Protein AF-A0A820Q5F0-F1 (afdb_monomer_lite)

Secondary structure (DSSP, 8-state):
-HHHHHHHHHHTTSSS-SS----SPPSS-GGGSPPEEEE--BHHHHHHHHHHHHTT--EEEE-SSSSSBTT--EEEETTEEEESS--------

Organism: NCBI:txid433720

InterPro domains:
  IPR002937 Amine oxidase [PF01593] (43-91)
  IPR007526 SWIRM domain [PS50934] (1-26)
  IPR036188 FAD/NAD(P)-binding domain superfamily [G3DSA:3.50.50.60] (8-92)
  IPR036188 FAD/NAD(P)-binding domain superfamily [SSF51905] (31-92)
  IPR050281 Flavin monoamine oxidase and related enzymes [PTHR10742] (33-92)

pLDDT: mean 91.43, std 9.42, range [49.5, 98.56]

Radius of gyration: 16.61 Å; chains: 1; bounding box: 40×27×44 Å

Foldseek 3Di:
DVVVVVCVCLLVVVPPFDDDDDPDAAADDLVPADEEEFEAQAPVRVRVCVSCVSNNHHYDYHHPDPDHHVQFAWDDDPNDIDTPGDDDDDDPD

Sequence (93 aa):
LARKIVLYLERYGFINFGVFKRITNPLGNKKDQPRVIIIGAGIAGIIAARQLQYFGFETIVLEGRNRVGGRIATFRKNGYTADLGAMVVTGLG

Structure (mmCIF, N/CA/C/O backbone):
data_AF-A0A820Q5F0-F1
#
_entry.id   AF-A0A820Q5F0-F1
#
loop_
_atom_site.group_PDB
_atom_site.id
_atom_site.type_symbol
_atom_site.label_atom_id
_atom_site.label_alt_id
_atom_site.label_comp_id
_atom_site.label_asym_id
_atom_site.label_entity_id
_atom_site.label_seq_id
_atom_site.pdbx_PDB_ins_code
_atom_site.Cartn_x
_atom_site.Cartn_y
_atom_site.Cartn_z
_atom_site.occupancy
_atom_site.B_iso_or_equiv
_atom_site.auth_seq_id
_atom_site.auth_comp_id
_atom_site.auth_asym_id
_atom_site.auth_atom_id
_atom_site.pdbx_PDB_model_num
ATOM 1 N N . LEU A 1 1 ? -7.889 8.426 27.540 1.00 83.75 1 LEU A N 1
ATOM 2 C CA . LEU A 1 1 ? -7.249 9.393 26.616 1.00 83.75 1 LEU A CA 1
ATOM 3 C C . LEU A 1 1 ? -6.303 8.703 25.624 1.00 83.75 1 LEU A C 1
ATOM 5 O O . LEU A 1 1 ? -6.588 8.745 24.435 1.00 83.75 1 LEU A O 1
ATOM 9 N N . ALA A 1 2 ? -5.275 7.978 26.092 1.00 92.50 2 ALA A N 1
ATOM 10 C CA . ALA A 1 2 ? -4.268 7.306 25.250 1.00 92.50 2 ALA A CA 1
ATOM 11 C C . ALA A 1 2 ? -4.836 6.438 24.107 1.00 92.50 2 ALA A C 1
ATOM 13 O O . ALA A 1 2 ? -4.438 6.594 22.959 1.00 92.50 2 ALA A O 1
ATOM 14 N N . ARG A 1 3 ? -5.841 5.592 24.381 1.00 90.81 3 ARG A N 1
ATOM 15 C CA . ARG A 1 3 ? -6.476 4.745 23.351 1.00 90.81 3 ARG A CA 1
ATOM 16 C C . ARG A 1 3 ? -7.048 5.542 22.170 1.00 90.81 3 ARG A C 1
ATOM 18 O O . ARG A 1 3 ? -6.944 5.093 21.038 1.00 90.81 3 ARG A O 1
ATOM 25 N N . LYS A 1 4 ? -7.643 6.716 22.414 1.00 92.50 4 LYS A N 1
ATOM 26 C CA . LYS A 1 4 ? -8.200 7.557 21.338 1.00 92.50 4 LYS A CA 1
A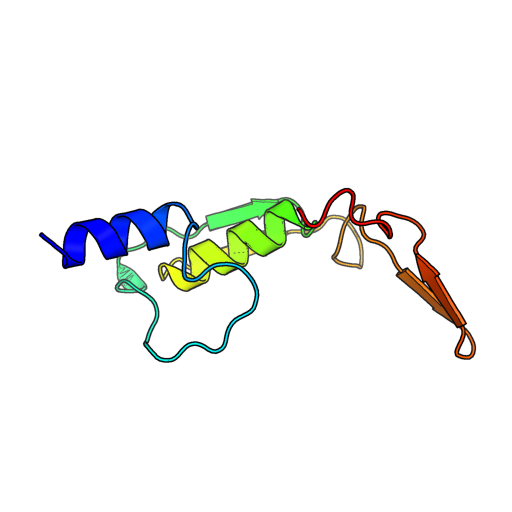TOM 27 C C . LYS A 1 4 ? -7.093 8.126 20.447 1.00 92.50 4 LYS A C 1
ATOM 29 O O . LYS A 1 4 ? -7.273 8.184 19.239 1.00 92.50 4 LYS A O 1
ATOM 34 N N . ILE A 1 5 ? -5.955 8.490 21.041 1.00 96.19 5 ILE A N 1
ATOM 35 C CA . ILE A 1 5 ? -4.780 8.983 20.313 1.00 96.19 5 ILE A CA 1
ATOM 36 C C . ILE A 1 5 ? -4.200 7.870 19.440 1.00 96.19 5 ILE A C 1
ATOM 38 O O . ILE A 1 5 ? -3.987 8.088 18.256 1.00 96.19 5 ILE A O 1
ATOM 42 N N . VAL A 1 6 ? -4.017 6.664 19.987 1.00 92.19 6 VAL A N 1
ATOM 43 C CA . VAL A 1 6 ? -3.518 5.515 19.212 1.00 92.19 6 VAL A CA 1
ATOM 44 C C . VAL A 1 6 ? -4.434 5.223 18.024 1.00 92.19 6 VAL A C 1
ATOM 46 O O . VAL A 1 6 ? -3.959 5.173 16.896 1.00 92.19 6 VAL A O 1
ATOM 49 N N . LEU A 1 7 ? -5.750 5.143 18.248 1.00 90.81 7 LEU A N 1
ATOM 50 C CA . LEU A 1 7 ? -6.716 4.913 17.169 1.00 90.81 7 LEU A CA 1
ATOM 51 C C . LEU A 1 7 ? -6.687 6.016 16.102 1.00 90.81 7 LEU A C 1
ATOM 53 O O . LEU A 1 7 ? -6.869 5.725 14.924 1.00 90.81 7 LEU A O 1
ATOM 57 N N . TYR A 1 8 ? -6.460 7.272 16.498 1.00 94.50 8 TYR A N 1
ATOM 58 C CA . TYR A 1 8 ? -6.285 8.383 15.565 1.00 94.50 8 TYR A CA 1
ATOM 59 C C . TYR A 1 8 ? -5.012 8.204 14.724 1.00 94.50 8 TYR A C 1
ATOM 61 O O . TYR A 1 8 ? -5.078 8.238 13.497 1.00 94.50 8 TYR A O 1
ATOM 69 N N . LEU A 1 9 ? -3.869 7.954 15.369 1.00 95.56 9 LEU A N 1
ATOM 70 C CA . LEU A 1 9 ? -2.587 7.778 14.684 1.00 95.56 9 LEU A CA 1
ATOM 71 C C . LEU A 1 9 ? -2.612 6.581 13.723 1.00 95.56 9 LEU A C 1
ATOM 73 O O . LEU A 1 9 ? -2.090 6.679 12.615 1.00 95.56 9 LEU A O 1
ATOM 77 N N . GLU A 1 10 ? -3.255 5.480 14.116 1.00 92.00 10 GLU A N 1
ATOM 78 C CA . GLU A 1 10 ? -3.470 4.316 13.252 1.00 92.00 10 GLU A CA 1
ATOM 79 C C . GLU A 1 10 ? -4.385 4.654 12.075 1.00 92.00 10 GLU A C 1
ATOM 81 O O . GLU A 1 10 ? -4.033 4.386 10.928 1.00 92.00 10 GLU A O 1
ATOM 86 N N . ARG A 1 11 ? -5.549 5.271 12.338 1.00 91.38 11 ARG A N 1
ATOM 87 C CA . ARG A 1 11 ? -6.561 5.584 11.316 1.00 91.38 11 ARG A CA 1
ATOM 88 C C . ARG A 1 11 ? -6.001 6.447 10.191 1.00 91.38 11 ARG A C 1
ATOM 90 O O . ARG A 1 11 ? -6.341 6.209 9.035 1.00 91.38 11 ARG A O 1
ATOM 97 N N . TYR A 1 12 ? -5.165 7.422 10.533 1.00 94.38 12 TYR A N 1
ATOM 98 C CA . TYR A 1 12 ? -4.565 8.350 9.575 1.00 94.38 12 TYR A CA 1
ATOM 99 C C . TYR A 1 12 ? -3.191 7.899 9.059 1.00 94.38 12 TYR A C 1
ATOM 101 O O . TYR A 1 12 ? -2.577 8.610 8.272 1.00 94.38 12 TYR A O 1
ATOM 109 N N . GLY A 1 13 ? -2.723 6.707 9.447 1.00 93.25 13 GLY A N 1
ATOM 110 C CA . GLY A 1 13 ? -1.495 6.121 8.913 1.00 93.25 13 GLY A CA 1
ATOM 111 C C . GLY A 1 13 ? -0.210 6.799 9.389 1.00 93.25 13 GLY A C 1
ATOM 112 O O . GLY A 1 13 ? 0.794 6.726 8.693 1.00 93.25 13 GLY A O 1
ATOM 113 N N . PHE A 1 14 ? -0.219 7.441 10.560 1.00 96.00 14 PHE A N 1
ATOM 114 C CA . PHE A 1 14 ? 1.004 7.930 11.210 1.00 96.00 14 PHE A CA 1
ATOM 115 C C . PHE A 1 14 ? 1.799 6.790 11.859 1.00 96.00 14 PHE A C 1
ATOM 117 O O . PHE A 1 14 ? 3.021 6.854 11.961 1.00 96.00 14 PHE A O 1
ATOM 124 N N . ILE A 1 15 ? 1.103 5.735 12.291 1.00 94.19 15 ILE A N 1
ATOM 125 C CA . ILE A 1 15 ? 1.677 4.487 12.810 1.00 94.19 15 ILE A CA 1
ATOM 126 C C . ILE A 1 15 ? 0.966 3.293 12.169 1.00 94.19 15 ILE A C 1
ATOM 128 O O . ILE A 1 15 ? -0.102 3.452 11.578 1.00 94.19 15 ILE A O 1
ATOM 132 N N . ASN A 1 16 ? 1.541 2.093 12.301 1.00 92.69 16 ASN A N 1
ATOM 133 C CA . ASN A 1 16 ? 0.943 0.844 11.806 1.00 92.69 16 ASN A CA 1
ATOM 134 C C . ASN A 1 16 ? 0.529 0.923 10.320 1.00 92.69 16 ASN A C 1
ATOM 136 O O . ASN A 1 16 ? -0.532 0.440 9.921 1.00 92.69 16 ASN A O 1
ATOM 140 N N . PHE A 1 17 ? 1.378 1.545 9.498 1.00 93.31 17 PHE A N 1
ATOM 141 C CA . PHE A 1 17 ? 1.220 1.661 8.048 1.00 93.31 17 PHE A CA 1
ATOM 142 C C . PHE A 1 17 ? 2.408 1.020 7.317 1.00 93.31 17 PHE A C 1
ATOM 144 O O . PHE A 1 17 ? 3.450 0.735 7.905 1.00 93.31 17 PHE A O 1
ATOM 151 N N . GLY A 1 18 ? 2.252 0.770 6.017 1.00 92.56 18 GLY A N 1
ATOM 152 C CA . GLY A 1 18 ? 3.296 0.136 5.211 1.00 92.56 18 GLY A CA 1
ATOM 153 C C . GLY A 1 18 ? 3.405 -1.371 5.464 1.00 92.56 18 GLY A C 1
ATOM 154 O O . GLY A 1 18 ? 2.406 -2.043 5.739 1.00 92.56 18 GLY A O 1
ATOM 155 N N . VAL A 1 19 ? 4.608 -1.937 5.320 1.00 92.69 19 VAL A N 1
ATOM 156 C CA . VAL A 1 19 ? 4.840 -3.387 5.423 1.00 92.69 19 VAL A CA 1
ATOM 157 C C . VAL A 1 19 ? 5.397 -3.751 6.797 1.00 92.69 19 VAL A C 1
ATOM 159 O O . VAL A 1 19 ? 6.584 -3.602 7.051 1.00 92.69 19 VAL A O 1
ATOM 162 N N . PHE A 1 20 ? 4.536 -4.262 7.676 1.00 90.94 20 PHE A N 1
ATOM 163 C CA . PHE A 1 20 ? 4.893 -4.654 9.041 1.00 90.94 20 PHE A CA 1
ATOM 164 C C . PHE A 1 20 ? 4.309 -6.022 9.417 1.00 90.94 20 PHE A C 1
ATOM 166 O O . PHE A 1 20 ? 3.286 -6.452 8.868 1.00 90.94 20 PHE A O 1
ATOM 173 N N . LYS A 1 21 ? 4.958 -6.703 10.372 1.00 88.44 21 LYS A N 1
ATOM 174 C CA . LYS A 1 21 ? 4.434 -7.929 10.987 1.00 88.44 21 LYS A CA 1
ATOM 175 C C . LYS A 1 21 ? 3.281 -7.559 11.910 1.00 88.44 21 LYS A C 1
ATOM 177 O O . LYS A 1 21 ? 3.431 -6.730 12.804 1.00 88.44 21 LYS A O 1
ATOM 182 N N . ARG A 1 22 ? 2.128 -8.187 11.702 1.00 83.88 22 ARG A N 1
ATOM 183 C CA . ARG A 1 22 ? 0.954 -7.947 12.534 1.00 83.88 22 ARG A CA 1
ATOM 184 C C . ARG A 1 22 ? 1.058 -8.763 13.824 1.00 83.88 22 ARG A C 1
ATOM 186 O O . ARG A 1 22 ? 1.255 -9.972 13.761 1.00 83.88 22 ARG A O 1
ATOM 193 N N . ILE A 1 23 ? 0.943 -8.090 14.966 1.00 86.44 23 ILE A N 1
ATOM 194 C CA . ILE A 1 23 ? 1.015 -8.713 16.300 1.00 86.44 23 ILE A CA 1
ATOM 195 C C . ILE A 1 23 ? -0.396 -9.008 16.839 1.00 86.44 23 ILE A C 1
ATOM 197 O O . ILE A 1 23 ? -0.586 -9.941 17.610 1.00 86.44 23 ILE A O 1
ATOM 201 N N . THR A 1 24 ? -1.400 -8.249 16.395 1.00 80.12 24 THR A N 1
ATOM 202 C CA . THR A 1 24 ? -2.799 -8.351 16.830 1.00 80.12 24 THR A CA 1
ATOM 203 C C . THR A 1 24 ? -3.739 -8.656 15.661 1.00 80.12 24 THR A C 1
ATOM 205 O O . THR A 1 24 ? -3.387 -8.486 14.493 1.00 80.12 24 THR A O 1
ATOM 208 N N . ASN A 1 25 ? -4.963 -9.102 15.942 1.00 71.81 25 ASN A N 1
ATOM 209 C CA . ASN A 1 25 ? -5.977 -9.246 14.894 1.00 71.81 25 ASN A CA 1
ATOM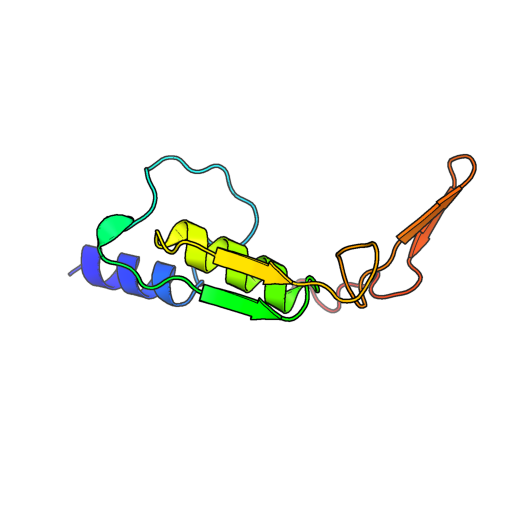 210 C C . ASN A 1 25 ? -6.375 -7.878 14.297 1.00 71.81 25 ASN A C 1
ATOM 212 O O . ASN A 1 25 ? -6.221 -6.856 14.969 1.00 71.81 25 ASN A O 1
ATOM 216 N N . PRO A 1 26 ? -6.864 -7.839 13.036 1.00 66.31 26 PRO A N 1
ATOM 217 C CA . PRO A 1 26 ? -7.388 -6.613 12.433 1.00 66.31 26 PRO A CA 1
ATOM 218 C C . PRO A 1 26 ? -8.383 -5.909 13.355 1.00 66.31 26 PRO A C 1
ATOM 220 O O . PRO A 1 26 ? -9.198 -6.554 14.017 1.00 66.31 26 PRO A O 1
ATOM 223 N N . LEU A 1 27 ? -8.310 -4.581 13.3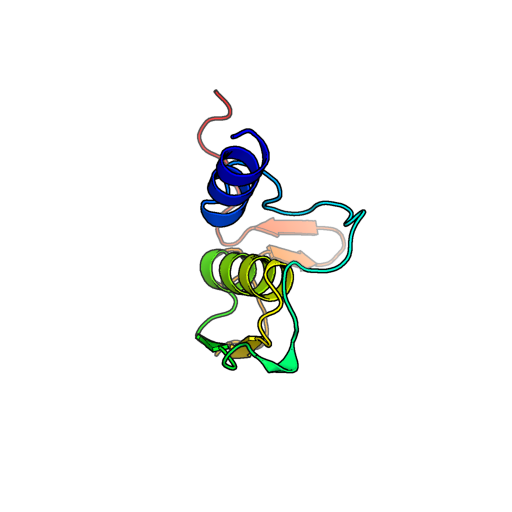71 1.00 67.06 27 LEU A N 1
ATOM 224 C CA . LEU A 1 27 ? -9.243 -3.755 14.123 1.00 67.06 27 LEU A CA 1
ATOM 225 C C . LEU A 1 27 ? -10.626 -3.885 13.478 1.00 67.06 27 LEU A C 1
ATOM 227 O O . LEU A 1 27 ? -10.802 -3.465 12.342 1.00 67.06 27 LEU A O 1
ATOM 231 N N . GLY A 1 28 ? -11.600 -4.435 14.201 1.00 65.75 28 GLY A N 1
ATOM 232 C CA . GLY A 1 28 ? -13.001 -4.477 13.773 1.00 65.75 28 GLY A CA 1
ATOM 233 C C . GLY A 1 28 ? -13.509 -5.863 13.374 1.00 65.75 28 GLY A C 1
ATOM 234 O O . GLY A 1 28 ? -12.757 -6.767 13.013 1.00 65.75 28 GLY A O 1
ATOM 235 N N . ASN A 1 29 ? -14.827 -6.029 13.472 1.00 66.38 29 ASN A N 1
ATOM 236 C CA . ASN A 1 29 ? -15.517 -7.262 13.124 1.00 66.38 29 ASN A CA 1
ATOM 237 C C . ASN A 1 29 ? -15.809 -7.262 11.617 1.00 66.38 29 ASN A C 1
ATOM 239 O O . ASN A 1 29 ? -16.506 -6.375 11.127 1.00 66.38 29 ASN A O 1
ATOM 243 N N . LYS A 1 30 ? -15.294 -8.251 10.873 1.00 65.31 30 LYS A N 1
ATOM 244 C CA . LYS A 1 30 ? -15.449 -8.322 9.404 1.00 65.31 30 LYS A CA 1
ATOM 245 C C . LYS A 1 30 ? -16.911 -8.281 8.936 1.00 65.31 30 LYS A C 1
ATOM 247 O O . LYS A 1 30 ? -17.166 -7.834 7.828 1.00 65.31 30 LYS A O 1
ATOM 252 N N . LYS A 1 31 ? -17.854 -8.758 9.758 1.00 64.06 31 LYS A N 1
ATOM 253 C CA . LYS A 1 31 ? -19.287 -8.817 9.422 1.00 64.06 31 LYS A CA 1
ATOM 254 C C . LYS A 1 31 ? -19.975 -7.449 9.360 1.00 64.06 31 LYS A C 1
ATOM 256 O O . LYS A 1 31 ? -21.000 -7.350 8.699 1.00 64.06 31 LYS A O 1
ATOM 261 N N . ASP A 1 32 ? -19.407 -6.423 9.992 1.00 77.94 32 ASP A N 1
ATOM 262 C CA . ASP A 1 32 ? -20.061 -5.113 10.132 1.00 77.94 32 ASP A CA 1
ATOM 263 C C . ASP A 1 32 ? -19.518 -4.062 9.149 1.00 77.94 32 ASP A C 1
ATOM 265 O O . ASP A 1 32 ? -20.008 -2.935 9.112 1.00 77.94 32 ASP A O 1
ATOM 269 N N . GLN A 1 33 ? -18.483 -4.396 8.368 1.00 83.75 33 GLN A N 1
ATOM 270 C CA . GLN A 1 33 ? -17.844 -3.459 7.443 1.00 83.75 33 GLN A CA 1
ATOM 271 C C . GLN A 1 33 ? -18.335 -3.666 6.004 1.00 83.75 33 GLN A C 1
ATOM 273 O O . GLN A 1 33 ? -18.454 -4.809 5.555 1.00 83.75 33 GLN A O 1
ATOM 278 N N . PRO A 1 34 ? -18.574 -2.585 5.240 1.00 89.44 34 PRO A N 1
ATOM 279 C CA . PRO A 1 34 ? -18.903 -2.698 3.828 1.00 89.44 34 PRO A CA 1
ATOM 280 C C . PRO A 1 34 ? -17.726 -3.275 3.033 1.00 89.44 34 PRO A C 1
ATOM 282 O O . PRO A 1 34 ? -16.555 -3.093 3.376 1.00 89.44 34 PRO A O 1
ATOM 285 N N . ARG A 1 35 ? -18.043 -3.940 1.922 1.00 94.81 35 ARG A N 1
ATOM 286 C CA . ARG A 1 35 ? -17.040 -4.411 0.960 1.00 94.81 35 ARG A CA 1
ATOM 287 C C . ARG A 1 35 ? -16.550 -3.231 0.127 1.00 94.81 35 ARG A C 1
ATOM 289 O O . ARG A 1 35 ? -17.360 -2.429 -0.334 1.00 94.81 35 ARG A O 1
ATOM 296 N N . VAL A 1 36 ? -15.240 -3.138 -0.095 1.00 97.12 36 VAL A N 1
ATOM 297 C CA . VAL A 1 36 ? -14.626 -2.033 -0.847 1.00 97.12 36 VAL A CA 1
ATOM 298 C C . VAL A 1 36 ? -13.965 -2.554 -2.117 1.00 97.12 36 VAL A C 1
ATOM 300 O O . VAL A 1 36 ? -13.083 -3.411 -2.063 1.00 97.12 36 VAL A O 1
ATOM 303 N N . ILE A 1 37 ? -14.362 -2.007 -3.267 1.00 98.38 37 ILE A N 1
ATOM 304 C CA . ILE A 1 37 ? -13.695 -2.252 -4.549 1.00 98.38 37 ILE A CA 1
ATOM 305 C C . ILE A 1 37 ? -12.706 -1.116 -4.813 1.00 98.38 37 ILE A C 1
ATOM 307 O O . ILE A 1 37 ? -13.059 0.058 -4.731 1.00 98.38 37 ILE A O 1
ATOM 311 N N . ILE A 1 38 ? -11.468 -1.472 -5.139 1.00 98.56 38 ILE A N 1
ATOM 312 C CA . ILE A 1 38 ? -10.376 -0.549 -5.449 1.00 98.56 38 ILE A CA 1
ATOM 313 C C . ILE A 1 38 ? -9.985 -0.758 -6.909 1.00 98.56 38 ILE A C 1
ATOM 315 O O . ILE A 1 38 ? -9.611 -1.861 -7.306 1.00 98.56 38 ILE A O 1
ATOM 319 N N . ILE A 1 39 ? -10.062 0.305 -7.706 1.00 98.50 39 ILE A N 1
ATOM 320 C CA . ILE A 1 39 ? -9.718 0.277 -9.130 1.00 98.50 39 ILE A CA 1
ATOM 321 C C . ILE A 1 39 ? -8.265 0.744 -9.292 1.00 98.50 39 ILE A C 1
ATOM 323 O O . ILE A 1 39 ? -7.923 1.881 -8.973 1.00 98.50 39 ILE A O 1
ATOM 327 N N . GLY A 1 40 ? -7.418 -0.148 -9.800 1.00 98.44 40 GLY A N 1
ATOM 328 C CA . GLY A 1 40 ? -5.985 0.030 -10.009 1.00 98.44 40 GLY A CA 1
ATOM 329 C C . GLY A 1 40 ? -5.129 -0.564 -8.884 1.00 98.44 40 GLY A C 1
ATOM 330 O O . GLY A 1 40 ? -5.204 -0.145 -7.732 1.00 98.44 40 GLY A O 1
ATOM 331 N N . ALA A 1 41 ? -4.222 -1.476 -9.234 1.00 98.25 41 ALA A N 1
ATOM 332 C CA . ALA A 1 41 ? -3.198 -2.059 -8.364 1.00 98.25 41 ALA A CA 1
ATOM 333 C C . ALA A 1 41 ? -1.838 -1.347 -8.508 1.00 98.25 41 ALA A C 1
ATOM 335 O O . ALA A 1 41 ? -0.777 -1.976 -8.505 1.00 98.25 41 ALA A O 1
ATOM 336 N N . GLY A 1 42 ? -1.852 -0.018 -8.641 1.00 98.25 42 GLY A N 1
ATOM 337 C CA . GLY A 1 42 ? -0.665 0.819 -8.431 1.00 98.25 42 GLY A CA 1
ATOM 338 C C . GLY A 1 42 ? -0.338 0.986 -6.942 1.00 98.25 42 GLY A C 1
ATOM 339 O O . GLY A 1 42 ? -1.073 0.503 -6.082 1.00 98.25 42 GLY A O 1
ATOM 340 N N . ILE A 1 43 ? 0.730 1.726 -6.619 1.00 97.62 43 ILE A N 1
ATOM 341 C CA . ILE A 1 43 ? 1.146 1.946 -5.219 1.00 97.62 43 ILE A CA 1
ATOM 342 C C . ILE A 1 43 ? 0.014 2.496 -4.337 1.00 97.62 43 ILE A C 1
ATOM 344 O O . ILE A 1 43 ? -0.225 1.968 -3.256 1.00 97.62 43 ILE A O 1
ATOM 348 N N . ALA A 1 44 ? -0.748 3.480 -4.827 1.00 97.75 44 ALA A N 1
ATOM 349 C CA . ALA A 1 44 ? -1.865 4.065 -4.087 1.00 97.75 44 ALA A CA 1
ATOM 350 C C . ALA A 1 44 ? -2.965 3.033 -3.780 1.00 97.75 44 ALA A C 1
ATOM 352 O O . ALA A 1 44 ? -3.399 2.915 -2.636 1.00 97.75 44 ALA A O 1
ATOM 353 N N . GLY A 1 45 ? -3.373 2.244 -4.780 1.00 98.12 45 GLY A N 1
ATOM 354 C CA . GLY A 1 45 ? -4.423 1.237 -4.621 1.00 98.12 45 GLY A CA 1
ATOM 355 C C . GLY A 1 45 ? -4.009 0.086 -3.707 1.00 98.12 45 GLY A C 1
ATOM 356 O O . GLY A 1 45 ? -4.780 -0.317 -2.841 1.00 98.12 45 GLY A O 1
ATOM 357 N N . ILE A 1 46 ? -2.767 -0.396 -3.826 1.00 97.69 46 ILE A N 1
ATOM 358 C CA . ILE A 1 46 ? -2.243 -1.459 -2.955 1.00 97.69 46 ILE A CA 1
ATOM 359 C C . ILE A 1 46 ? -2.149 -0.979 -1.503 1.00 97.69 46 ILE A C 1
ATOM 361 O O . ILE A 1 46 ? -2.544 -1.712 -0.595 1.00 97.69 46 ILE A O 1
ATOM 365 N N . ILE A 1 47 ? -1.659 0.243 -1.261 1.00 97.06 47 ILE A N 1
ATOM 366 C CA . ILE A 1 47 ? -1.589 0.798 0.098 1.00 97.06 47 ILE A CA 1
ATOM 367 C C . ILE A 1 47 ? -2.991 0.995 0.684 1.00 97.06 47 ILE A C 1
ATOM 369 O O . ILE A 1 47 ? -3.223 0.594 1.824 1.00 97.06 47 ILE A O 1
ATOM 373 N N . ALA A 1 48 ? -3.944 1.519 -0.093 1.00 96.88 48 ALA A N 1
ATOM 374 C CA . ALA A 1 48 ? -5.334 1.638 0.344 1.00 96.88 48 ALA A CA 1
ATOM 375 C C . ALA A 1 48 ? -5.940 0.267 0.689 1.00 96.88 48 ALA A C 1
ATOM 377 O O . ALA A 1 48 ? -6.512 0.100 1.766 1.00 96.88 48 ALA A O 1
ATOM 378 N N . ALA A 1 49 ? -5.749 -0.739 -0.173 1.00 96.69 49 ALA A N 1
ATOM 379 C CA . ALA A 1 49 ? -6.227 -2.102 0.054 1.00 96.69 49 ALA A CA 1
ATOM 380 C C . ALA A 1 49 ? -5.650 -2.693 1.342 1.00 96.69 49 ALA A C 1
ATOM 382 O O . ALA A 1 49 ? -6.387 -3.259 2.149 1.00 96.69 49 ALA A O 1
ATOM 383 N N . ARG A 1 50 ? -4.343 -2.519 1.558 1.00 94.81 50 ARG A N 1
ATOM 384 C CA . ARG A 1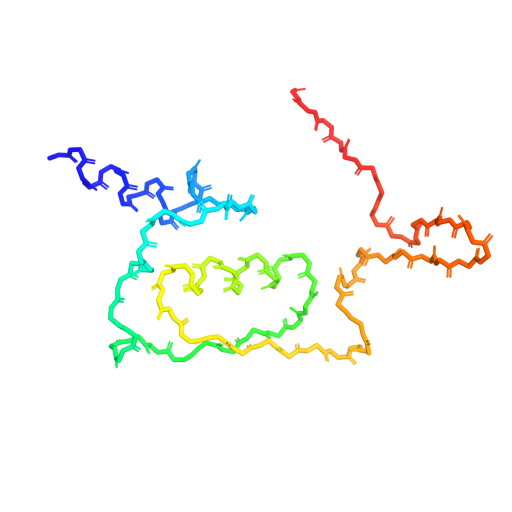 50 ? -3.639 -3.011 2.742 1.00 94.81 50 ARG A CA 1
ATOM 385 C C . ARG A 1 50 ? -4.143 -2.354 4.027 1.00 94.81 50 ARG A C 1
ATOM 387 O O . ARG A 1 50 ? -4.403 -3.067 4.996 1.00 94.81 50 ARG A O 1
ATOM 394 N N . GLN A 1 51 ? -4.309 -1.029 4.035 1.00 94.12 51 GLN A N 1
ATOM 395 C CA . GLN A 1 51 ? -4.807 -0.305 5.209 1.00 94.12 51 GLN A CA 1
ATOM 396 C C . GLN A 1 51 ? -6.270 -0.652 5.511 1.00 94.12 51 GLN A C 1
ATOM 398 O O . GLN A 1 51 ? -6.619 -0.907 6.660 1.00 94.12 51 GLN A O 1
ATOM 403 N N . LEU A 1 52 ? -7.127 -0.752 4.494 1.00 93.56 52 LEU A N 1
ATOM 404 C CA . LEU A 1 52 ? -8.524 -1.151 4.679 1.00 93.56 52 LEU A CA 1
ATOM 405 C C . LEU A 1 52 ? -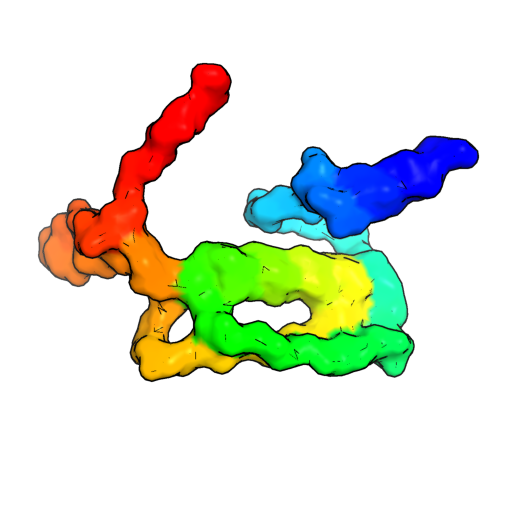8.645 -2.587 5.212 1.00 93.56 52 LEU A C 1
ATOM 407 O O . LEU A 1 52 ? -9.379 -2.820 6.171 1.00 93.56 52 LEU A O 1
ATOM 411 N N . GLN A 1 53 ? -7.858 -3.535 4.694 1.00 91.69 53 GLN A N 1
ATOM 412 C CA . GLN A 1 53 ? -7.793 -4.893 5.254 1.00 91.69 53 GLN A CA 1
ATOM 413 C C . GLN A 1 53 ? -7.246 -4.917 6.690 1.00 91.69 53 GLN A C 1
ATOM 415 O O . GLN A 1 53 ? -7.615 -5.778 7.493 1.00 91.69 53 GLN A O 1
ATOM 420 N N . TYR A 1 54 ? -6.341 -3.998 7.038 1.00 90.00 54 TYR A N 1
ATOM 421 C CA . TYR A 1 54 ? -5.876 -3.821 8.415 1.00 90.00 54 TYR A CA 1
ATOM 422 C C . TYR A 1 54 ? -6.994 -3.338 9.348 1.00 90.00 54 TYR A C 1
ATOM 424 O O . TYR A 1 54 ? -7.120 -3.860 10.456 1.00 90.00 54 TYR A O 1
ATOM 432 N N . PHE A 1 55 ? -7.872 -2.460 8.863 1.00 89.75 55 PHE A N 1
ATOM 433 C CA . PHE A 1 55 ? -9.087 -2.020 9.557 1.00 89.75 55 PHE A CA 1
ATOM 434 C C . PHE A 1 55 ? -10.286 -2.974 9.412 1.00 89.75 55 PHE A C 1
ATOM 436 O O . PHE A 1 55 ? -11.419 -2.571 9.664 1.00 89.75 55 PHE A O 1
ATOM 443 N N . GLY A 1 56 ? -10.062 -4.219 8.980 1.00 90.31 56 GLY A N 1
ATOM 444 C CA . GLY A 1 56 ? -11.090 -5.261 8.966 1.00 90.31 56 GLY A CA 1
ATOM 445 C C . GLY A 1 56 ? -12.072 -5.220 7.791 1.00 90.31 56 GLY A C 1
ATOM 446 O O . GLY A 1 56 ? -12.978 -6.048 7.761 1.00 90.31 56 GLY A O 1
ATOM 447 N N . PHE A 1 57 ? -11.890 -4.329 6.812 1.00 92.50 57 PHE A N 1
ATOM 448 C CA . PHE A 1 57 ? -12.713 -4.306 5.600 1.00 92.50 57 PHE A CA 1
ATOM 449 C C . PHE A 1 57 ? -12.366 -5.484 4.684 1.00 92.50 57 PHE A C 1
ATOM 451 O O . PHE A 1 57 ? -11.198 -5.862 4.537 1.00 92.50 57 PHE A O 1
ATOM 458 N N . GLU A 1 58 ? -13.374 -6.035 4.012 1.00 93.00 58 GLU A N 1
ATOM 459 C CA . GLU A 1 58 ? -13.157 -6.900 2.854 1.00 93.00 58 GLU A CA 1
ATOM 460 C C . GLU A 1 58 ? -12.860 -6.024 1.632 1.00 93.00 58 GLU A C 1
ATOM 462 O O . GLU A 1 58 ? -13.638 -5.124 1.306 1.00 93.00 58 GLU A O 1
ATOM 467 N N . THR A 1 59 ? -11.738 -6.275 0.955 1.00 95.12 59 THR A N 1
ATOM 468 C CA . THR A 1 59 ? -11.333 -5.485 -0.212 1.00 95.12 59 THR A CA 1
ATOM 469 C C . THR A 1 59 ? -11.110 -6.349 -1.443 1.00 95.12 59 THR A C 1
ATOM 471 O O . THR A 1 59 ? -10.544 -7.439 -1.364 1.00 95.12 59 THR A O 1
ATOM 474 N N . ILE A 1 60 ? -11.529 -5.824 -2.593 1.00 97.69 60 ILE A N 1
ATOM 475 C CA . ILE A 1 60 ? -11.280 -6.392 -3.919 1.00 97.69 60 ILE A CA 1
ATOM 476 C C . ILE A 1 60 ? -10.505 -5.355 -4.722 1.00 97.69 60 ILE A C 1
ATOM 478 O O . ILE A 1 60 ? -10.925 -4.204 -4.808 1.00 97.69 60 ILE A O 1
ATOM 482 N N . VAL A 1 61 ? -9.385 -5.755 -5.322 1.00 98.31 61 VAL A N 1
ATOM 483 C CA . VAL A 1 61 ? -8.580 -4.879 -6.183 1.00 98.31 61 VAL A CA 1
ATOM 484 C C . VAL A 1 61 ? -8.730 -5.332 -7.630 1.00 98.31 61 VAL A C 1
ATOM 486 O O . VAL A 1 61 ? -8.480 -6.496 -7.935 1.00 98.31 61 VAL A O 1
ATOM 489 N N . LEU A 1 62 ? -9.122 -4.417 -8.514 1.00 98.44 62 LEU A N 1
ATOM 490 C CA . LEU A 1 62 ? -9.261 -4.653 -9.951 1.00 98.44 62 LEU A CA 1
ATOM 491 C C . LEU A 1 62 ? -8.158 -3.896 -10.692 1.00 98.44 62 LEU A C 1
ATOM 493 O O . LEU A 1 62 ? -8.098 -2.674 -10.613 1.00 98.44 62 LEU A O 1
ATOM 497 N N . GLU A 1 63 ? -7.286 -4.594 -11.415 1.00 98.25 63 GLU A N 1
ATOM 498 C CA . GLU A 1 63 ? -6.204 -3.992 -12.205 1.00 98.25 63 GLU A CA 1
ATOM 499 C C . GLU A 1 63 ? -6.420 -4.270 -13.689 1.00 98.25 63 GLU A C 1
ATOM 501 O O . GLU A 1 63 ? -6.715 -5.396 -14.077 1.00 98.25 63 GLU A O 1
ATOM 506 N N . GLY A 1 64 ? -6.270 -3.236 -14.519 1.00 97.94 64 GLY A N 1
ATOM 507 C CA . GLY A 1 64 ? -6.472 -3.355 -15.965 1.00 97.94 64 GLY A CA 1
ATOM 508 C C . GLY A 1 64 ? -5.318 -4.041 -16.700 1.00 97.94 64 GLY A C 1
ATOM 509 O O . GLY A 1 64 ? -5.489 -4.474 -17.835 1.00 97.94 64 GLY A O 1
ATOM 510 N N . ARG A 1 65 ? -4.131 -4.129 -16.088 1.00 96.44 65 ARG A N 1
ATOM 511 C CA . ARG A 1 65 ? -2.955 -4.808 -16.650 1.00 96.44 65 ARG A CA 1
ATOM 512 C C . ARG A 1 65 ? -2.815 -6.236 -16.126 1.00 96.44 65 ARG A C 1
ATOM 514 O O . ARG A 1 65 ? -3.299 -6.592 -15.061 1.00 96.44 65 ARG A O 1
ATOM 521 N N . ASN A 1 66 ? -2.003 -7.028 -16.818 1.00 96.69 66 ASN A N 1
ATOM 522 C CA . ASN A 1 66 ? -1.572 -8.360 -16.377 1.00 96.69 66 ASN A CA 1
ATOM 523 C C . ASN A 1 66 ? -0.521 -8.341 -15.244 1.00 96.69 66 ASN A C 1
ATOM 525 O O . ASN A 1 66 ? 0.105 -9.360 -14.959 1.00 96.69 66 ASN A O 1
ATOM 529 N N . ARG A 1 67 ? -0.273 -7.179 -14.631 1.00 96.50 67 ARG A N 1
ATOM 530 C CA . ARG A 1 67 ? 0.703 -6.995 -13.557 1.00 96.50 67 ARG A CA 1
ATOM 531 C C . ARG A 1 67 ? 0.263 -5.886 -12.615 1.00 96.50 67 ARG A C 1
ATOM 533 O O . ARG A 1 67 ? -0.346 -4.904 -13.034 1.00 96.50 67 ARG A O 1
ATOM 540 N N . VAL A 1 68 ? 0.677 -6.001 -11.363 1.00 97.38 68 VAL A N 1
ATOM 541 C CA . VAL A 1 68 ? 0.539 -4.938 -10.364 1.00 97.38 68 VAL A CA 1
ATOM 542 C C . VAL A 1 68 ? 1.650 -3.883 -10.505 1.00 97.38 68 VAL A C 1
ATOM 544 O O . VAL A 1 68 ? 2.511 -3.956 -11.388 1.00 97.38 68 VAL A O 1
ATOM 547 N N . GLY A 1 69 ? 1.624 -2.873 -9.636 1.00 96.38 69 GLY A N 1
ATOM 548 C CA . GLY A 1 69 ? 2.645 -1.828 -9.509 1.00 96.38 69 GLY A CA 1
ATOM 549 C C . GLY A 1 69 ? 2.339 -0.564 -10.313 1.00 96.38 69 GLY A C 1
ATOM 550 O O . GLY A 1 69 ? 2.758 0.533 -9.937 1.00 96.38 69 GLY A O 1
ATOM 551 N N . GLY A 1 70 ? 1.535 -0.666 -11.375 1.00 96.50 70 GLY A N 1
ATOM 552 C CA . GLY A 1 70 ? 1.168 0.473 -12.217 1.00 96.50 70 GLY A CA 1
ATOM 553 C C . GLY A 1 70 ? 2.406 1.128 -12.841 1.00 96.50 70 GLY A C 1
ATOM 554 O O . GLY A 1 70 ? 3.078 0.513 -13.674 1.00 96.50 70 GLY A O 1
ATOM 555 N N . ARG A 1 71 ? 2.703 2.366 -12.422 1.00 96.94 71 ARG A N 1
ATOM 556 C CA . ARG A 1 71 ? 3.897 3.137 -12.828 1.00 96.94 71 ARG A CA 1
ATOM 557 C C . ARG A 1 71 ? 5.195 2.672 -12.153 1.00 96.94 71 ARG A C 1
ATOM 559 O O . ARG A 1 71 ? 6.259 3.123 -12.548 1.00 96.94 71 ARG A O 1
ATOM 566 N N . ILE A 1 72 ? 5.123 1.785 -11.163 1.00 97.06 72 ILE A N 1
ATOM 567 C CA . ILE A 1 72 ? 6.282 1.044 -10.653 1.00 97.06 72 ILE A CA 1
ATOM 568 C C . ILE A 1 72 ? 6.357 -0.241 -11.476 1.00 97.06 72 ILE A C 1
ATOM 570 O O . ILE A 1 72 ? 5.467 -1.091 -11.386 1.00 97.06 72 ILE A O 1
ATOM 574 N N . ALA A 1 73 ? 7.351 -0.335 -12.352 1.00 96.75 73 ALA A N 1
ATOM 575 C CA . ALA A 1 73 ? 7.475 -1.425 -13.306 1.00 96.75 73 ALA A CA 1
ATOM 576 C C . ALA A 1 73 ? 8.940 -1.824 -13.436 1.00 96.75 73 ALA A C 1
ATOM 578 O O . ALA A 1 73 ? 9.758 -1.013 -13.851 1.00 96.75 73 ALA A O 1
ATOM 579 N N . THR A 1 74 ? 9.239 -3.080 -13.126 1.00 96.69 74 THR A N 1
ATOM 580 C CA . THR A 1 74 ? 10.601 -3.612 -13.155 1.00 96.69 74 THR A CA 1
ATOM 581 C C . THR A 1 74 ? 10.728 -4.636 -14.276 1.00 96.69 74 THR A C 1
ATOM 583 O O . THR A 1 74 ? 9.994 -5.626 -14.309 1.00 96.69 74 THR A O 1
ATOM 586 N N . PHE A 1 75 ? 11.670 -4.417 -15.186 1.00 95.88 75 PHE A N 1
ATOM 587 C CA . PHE A 1 75 ? 12.101 -5.395 -16.174 1.00 95.88 75 PHE A CA 1
ATOM 588 C C . PHE A 1 75 ? 13.152 -6.322 -15.559 1.00 95.88 75 PHE A C 1
ATOM 590 O O . PHE A 1 75 ? 14.116 -5.857 -14.952 1.00 95.88 75 PHE A O 1
ATOM 597 N N . ARG A 1 76 ? 12.971 -7.637 -15.716 1.00 96.31 76 ARG A N 1
ATOM 598 C CA . ARG A 1 76 ? 13.904 -8.664 -15.229 1.00 96.31 76 ARG A CA 1
ATOM 599 C C . ARG A 1 76 ? 14.200 -9.661 -16.341 1.00 96.31 76 ARG A C 1
ATOM 601 O O . ARG A 1 76 ? 13.272 -10.290 -16.846 1.00 96.31 76 ARG A O 1
ATOM 608 N N . LYS A 1 77 ? 15.469 -9.821 -16.721 1.00 96.50 77 LYS A N 1
ATOM 609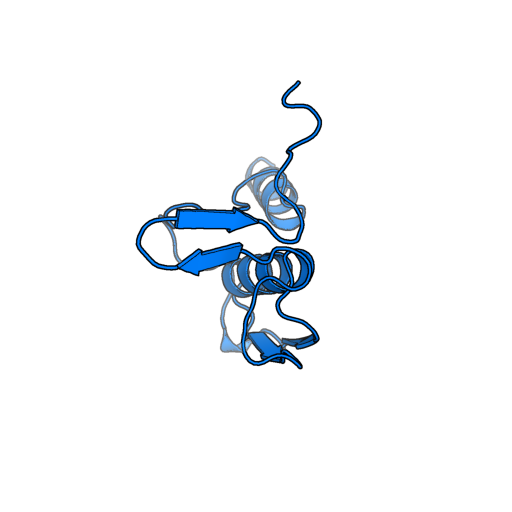 C CA . LYS A 1 77 ? 15.897 -10.782 -17.753 1.00 96.50 77 LYS A CA 1
ATOM 610 C C . LYS A 1 77 ? 17.356 -11.179 -17.551 1.00 96.50 77 LYS A C 1
ATOM 612 O O . LYS A 1 77 ? 18.197 -10.308 -17.382 1.00 96.50 77 LYS A O 1
ATOM 617 N N . ASN A 1 78 ? 17.661 -12.477 -17.615 1.00 95.56 78 ASN A N 1
ATOM 618 C CA . ASN A 1 78 ? 19.027 -13.026 -17.549 1.00 95.56 78 ASN A CA 1
ATOM 619 C C . ASN A 1 78 ? 19.854 -12.522 -16.346 1.00 95.56 78 ASN A C 1
ATOM 621 O O . ASN A 1 78 ? 21.017 -12.173 -16.495 1.00 95.56 78 ASN A O 1
ATOM 625 N N . GLY A 1 79 ? 19.239 -12.424 -15.163 1.00 95.44 79 GLY A N 1
ATOM 626 C CA . GLY A 1 79 ? 19.892 -11.888 -13.959 1.00 95.44 79 GLY A CA 1
ATOM 627 C C . GLY A 1 79 ? 19.973 -10.358 -13.896 1.00 95.44 79 GLY A C 1
ATOM 628 O O . GLY A 1 79 ? 20.232 -9.812 -12.828 1.00 95.44 79 GLY A O 1
ATOM 629 N N . TYR A 1 80 ? 19.672 -9.650 -14.986 1.00 95.88 80 TYR A N 1
ATOM 630 C CA . TYR A 1 80 ? 19.595 -8.192 -15.006 1.00 95.88 80 TYR A CA 1
ATOM 631 C C . TYR A 1 80 ? 18.227 -7.703 -14.541 1.00 95.88 80 TYR A C 1
ATOM 633 O O . TYR A 1 80 ? 17.190 -8.288 -14.870 1.00 95.88 80 TYR A O 1
ATOM 641 N N . THR A 1 81 ? 18.239 -6.596 -13.802 1.00 96.56 81 THR A N 1
ATOM 642 C CA . THR A 1 81 ? 17.045 -5.909 -13.307 1.00 96.56 81 THR A CA 1
ATOM 643 C C . THR A 1 81 ? 17.160 -4.424 -13.628 1.00 96.56 81 THR A C 1
ATOM 645 O O . THR A 1 81 ? 18.176 -3.813 -13.312 1.00 96.56 81 THR A O 1
ATOM 648 N N . ALA A 1 82 ? 16.131 -3.852 -14.250 1.00 95.94 82 ALA A N 1
ATOM 649 C CA . ALA A 1 82 ? 16.051 -2.425 -14.541 1.00 95.94 82 ALA A CA 1
ATOM 650 C C . ALA A 1 82 ? 14.623 -1.924 -14.321 1.00 95.94 82 ALA A C 1
ATOM 652 O O . ALA A 1 82 ? 13.666 -2.557 -14.772 1.00 95.94 82 ALA A O 1
ATOM 653 N N . ASP A 1 83 ? 14.465 -0.788 -13.651 1.00 96.44 83 ASP A N 1
ATOM 654 C CA . ASP A 1 83 ? 13.159 -0.163 -13.482 1.00 96.44 83 ASP A CA 1
ATOM 655 C C . ASP A 1 83 ? 12.817 0.704 -14.696 1.00 96.44 83 ASP A C 1
ATOM 657 O O . ASP A 1 83 ? 13.575 1.571 -15.118 1.00 96.44 83 ASP A O 1
ATOM 661 N N . LEU A 1 84 ? 11.639 0.456 -15.261 1.00 95.88 84 LEU A N 1
ATOM 662 C CA . LEU A 1 84 ? 11.048 1.198 -16.378 1.00 95.88 84 LEU A CA 1
ATOM 663 C C . LEU A 1 84 ? 10.164 2.360 -15.894 1.00 95.88 84 LEU A C 1
ATOM 665 O O . LEU A 1 84 ? 9.479 3.002 -16.688 1.00 95.88 84 LEU A O 1
ATOM 669 N N . GLY A 1 85 ? 10.098 2.562 -14.580 1.00 94.88 85 GLY A N 1
ATOM 670 C CA . GLY A 1 85 ? 9.198 3.492 -13.919 1.00 94.88 85 GLY A CA 1
ATOM 671 C C . GLY A 1 85 ? 9.868 4.162 -12.728 1.00 94.88 85 GLY A C 1
ATOM 672 O O . GLY A 1 85 ? 11.010 4.600 -12.818 1.00 94.88 85 GLY A O 1
ATOM 673 N N . ALA A 1 86 ? 9.162 4.257 -11.601 1.00 93.50 86 ALA A N 1
ATOM 674 C CA . ALA A 1 86 ? 9.754 4.829 -10.393 1.00 93.50 86 ALA A CA 1
ATOM 675 C C . ALA A 1 86 ? 10.886 3.938 -9.850 1.00 93.50 86 ALA A C 1
ATOM 677 O O . ALA A 1 86 ? 10.657 2.765 -9.563 1.00 93.50 86 ALA A O 1
ATOM 678 N N . MET A 1 87 ? 12.068 4.534 -9.685 1.00 95.88 87 MET A N 1
ATOM 679 C CA . MET A 1 87 ? 13.276 3.898 -9.136 1.00 95.88 87 MET A CA 1
ATOM 680 C C . MET A 1 87 ? 13.944 4.754 -8.050 1.00 95.88 87 MET A C 1
ATOM 682 O O . MET A 1 87 ? 14.584 4.233 -7.142 1.00 95.88 87 MET A O 1
ATOM 686 N N . VAL A 1 88 ? 13.798 6.078 -8.136 1.00 95.50 88 VAL A N 1
ATOM 687 C CA . VAL A 1 88 ? 14.460 7.035 -7.245 1.00 95.50 88 VAL A CA 1
ATOM 688 C C . VAL A 1 88 ? 13.510 7.453 -6.129 1.00 95.50 88 VAL A C 1
ATOM 690 O O . VAL A 1 88 ? 12.363 7.820 -6.386 1.00 95.50 88 VAL A O 1
ATOM 693 N N . VAL A 1 89 ? 14.011 7.438 -4.895 1.00 93.56 89 VAL A N 1
ATOM 694 C CA . VAL A 1 89 ? 13.348 8.047 -3.738 1.00 93.56 89 VAL A CA 1
ATOM 695 C C . VAL A 1 89 ? 13.957 9.428 -3.526 1.00 93.56 89 VAL A C 1
ATOM 697 O O . VAL A 1 89 ? 15.151 9.554 -3.262 1.00 93.56 89 VAL A O 1
ATOM 700 N N . THR A 1 90 ? 13.150 10.472 -3.685 1.00 93.94 90 THR A N 1
ATOM 701 C CA . THR A 1 90 ? 13.596 11.858 -3.523 1.00 93.94 90 THR A CA 1
ATOM 702 C C . THR A 1 90 ? 13.423 12.296 -2.073 1.00 93.94 90 THR A C 1
ATOM 704 O O . THR A 1 90 ? 12.303 12.578 -1.647 1.00 93.94 90 THR A O 1
ATOM 707 N N . GLY A 1 91 ? 14.538 12.370 -1.346 1.00 88.94 91 GLY A N 1
ATOM 708 C CA . GLY A 1 91 ? 14.572 12.756 0.063 1.00 88.94 91 GLY A CA 1
ATOM 709 C C . GLY A 1 91 ? 14.418 11.561 1.004 1.00 88.94 91 GLY A C 1
ATOM 710 O O . GLY A 1 91 ? 13.578 10.686 0.806 1.00 88.94 91 GLY A O 1
ATOM 711 N N . LEU A 1 92 ? 15.261 11.531 2.034 1.00 80.69 92 LEU A N 1
ATOM 712 C CA . LEU A 1 92 ? 15.167 10.605 3.172 1.00 80.69 92 LEU A CA 1
ATOM 713 C C . LEU A 1 92 ? 15.222 11.366 4.512 1.00 80.69 92 LEU A C 1
ATOM 715 O O . LEU A 1 92 ? 15.315 10.750 5.572 1.00 80.69 92 LEU A O 1
ATOM 719 N N . GLY A 1 93 ? 15.165 12.699 4.427 1.00 49.50 93 GLY A N 1
ATOM 720 C CA . GLY A 1 93 ? 15.326 13.699 5.477 1.00 49.50 93 GLY A CA 1
ATOM 721 C C . GLY A 1 93 ? 15.306 15.075 4.836 1.00 49.50 93 GLY A C 1
ATOM 722 O O . GLY A 1 93 ? 16.086 15.256 3.873 1.00 49.50 93 GLY A O 1
#